Protein 8AEJ (pdb70)

Secondary structure (DSSP, 8-state):
--B-SS--GGGG-EE-EEEEEEESSGGGGSTT-TT--EEEEEEEEETTEEEEEEEEEETTEEEEEEEEEEE-SSTTEEEEESSSEEEEEEEEEETTTEEEEEEEEE-SS--EEEEEEEESSS---HHHHHHHHHHHHHTT--GGGEEEGGGS--SGGG--

Foldseek 3Di:
DKDQDPDDVQLLWDAKWWFKKFKLDLQQCPPPHQNVKIWGTWHDPDPFKIKTWIWDADPNDTDIDIWIWGDDPDPQWIWTDTPAIKIKGWRMDPSQFKTKMKMWHDDDPDIMIMITIITNDNDHDPVVVVVRVVVCVVVVTDPVRMDGPSVDDRCPVPSD

B-factor: mean 40.64, std 8.01, range [24.83, 76.35]

Solvent-accessible surface area: 8382 Å² total; per-residue (Å²): 160,79,40,123,32,154,40,60,46,68,120,0,39,22,55,0,42,6,0,8,2,0,0,56,32,72,122,57,0,62,127,144,16,40,10,37,10,8,1,32,24,1,71,67,94,50,157,53,10,4,45,12,25,12,6,30,84,70,127,60,137,30,51,96,45,70,29,86,2,66,74,24,149,123,121,25,24,13,30,10,110,44,72,38,92,1,38,11,86,15,37,1,0,9,37,164,52,8,0,0,5,22,16,54,1,60,45,175,168,111,108,6,40,5,0,14,0,4,0,54,144,53,66,18,44,93,147,14,44,89,56,0,47,127,50,0,88,66,46,152,2,52,150,104,16,27,36,61,0,34,148,58,66,14,0,68,132,19,19,196

Nearest PDB structures (foldseek):
  5x7y-assembly1_A  TM=9.964E-01  e=4.395E-28  Canis lupus familiaris
  5ngh-assembly1_A  TM=9.797E-01  e=1.154E-21  Ailuropoda melanoleuca
  3kfi-assembly1_A  TM=9.804E-01  e=1.551E-20  Mus musculus
  3zq3-assembly2_B  TM=9.694E-01  e=3.495E-20  Rattus norvegicus
  1ew3-assembly1_A-2  TM=9.445E-01  e=1.245E-18  Equus caballus

InterPro domains:
  IPR000566 Lipocalin/cytosolic fatty-acid binding domain [PF00061] (33-172)
  IPR002345 Lipocalin [PTHR11430] (4-175)
  IPR002971 Major urinary protein [PR01221] (16-30)
  IPR002971 Major urinary protein [PR01221] (33-51)
  IPR002971 Major urinary protein [PR01221] (63-84)
  IPR002971 Major urinary protein [PR01221] (96-108)
  IPR002971 Major urinary protein [PR01221] (110-125)
  IPR002971 Major urinary protein [PR01221] (131-152)
  IPR002971 Major urinary protein [PR01221] (159-176)
  IPR012674 Calycin [G3DSA:2.40.128.20] (14-190)
  IPR012674 Calycin [SSF50814] (27-176)
  IPR022272 Lipocalin family conserved site [PS00213] (26-39)

Sequence (160 aa):
DVVKGNFDISKISGDWYSILLASDIKEKIEENGSMRVFVKDIEVLSNSSLIFTMHTKVNGKCTKISLICNKTEKDGEYDVVHDGYNLFRIIETAYEDYIIFHLNNVNQEQEFQLMELYGRKPDVSPKVKEKFVRYCQGMEIPKENILDLTQVDRCLQARQ

GO terms:
  GO:0005576 extracellular region (C, IDA)

Organism: Canis lupus familiaris (NCBI:txid9615)

Radius of gyration: 14.54 Å; Cα contacts (8 Å, |Δi|>4): 335; chains: 1; bounding box: 37×38×36 Å

Structure (mmCIF, N/CA/C/O backbone):
data_8AEJ
#
_entry.id   8AEJ
#
_cell.length_a   67.075
_cell.length_b   67.075
_cell.length_c   71.985
_cell.angle_alpha   90.000
_cell.angle_beta   90.000
_cell.angle_gamma   120.000
#
_symmetry.space_group_name_H-M   'P 31 2 1'
#
loop_
_entity.id
_entity.type
_entity.pdbx_description
1 polymer 'Lipocalin Can f 6.0101'
2 non-polymer (+)-menthone
3 water water
#
loop_
_atom_site.group_PDB
_atom_site.id
_atom_site.type_symbol
_atom_site.label_atom_id
_atom_site.label_alt_id
_atom_site.label_comp_id
_atom_site.label_asym_id
_atom_site.label_entity_id
_atom_site.label_seq_id
_atom_site.pdbx_PDB_ins_code
_atom_site.Cartn_x
_atom_site.Cartn_y
_atom_site.Cartn_z
_atom_site.occupancy
_atom_site.B_iso_or_equiv
_atom_site.auth_seq_id
_atom_site.auth_comp_id
_atom_site.auth_asym_id
_atom_site.auth_atom_id
_atom_site.pdbx_PDB_model_num
ATOM 1 N N . ASP A 1 19 ? 21.24500 35.23300 -11.45800 1.000 61.45107 6 ASP A N 1
ATOM 2 C CA . ASP A 1 19 ? 22.70200 35.33400 -11.46500 1.000 59.12434 6 ASP A CA 1
ATOM 3 C C . ASP A 1 19 ? 23.34700 34.08900 -12.07500 1.000 54.87212 6 ASP A C 1
ATOM 4 O O . ASP A 1 19 ? 24.08900 33.36300 -11.39100 1.000 50.62006 6 ASP A O 1
ATOM 9 N N . VAL A 1 20 ? 23.08500 33.86000 -13.36000 1.000 53.15574 7 VAL A N 1
ATOM 10 C CA . VAL A 1 20 ? 23.55100 32.65200 -14.03900 1.000 49.44882 7 VAL A CA 1
ATOM 11 C C . VAL A 1 20 ? 25.03600 32.77600 -14.36600 1.000 48.71883 7 VAL A C 1
ATOM 12 O O . VAL A 1 20 ? 25.44600 33.66800 -15.11600 1.000 54.07083 7 VAL A O 1
ATOM 16 N N . VAL A 1 21 ? 25.83800 31.86800 -13.81500 1.000 47.34557 8 VAL A N 1
ATOM 17 C CA . VAL A 1 21 ? 27.24500 31.69000 -14.16900 1.000 44.28209 8 VAL A CA 1
ATOM 18 C C . VAL A 1 21 ? 27.32500 30.54500 -15.17700 1.000 50.52493 8 VAL A C 1
ATOM 19 O O . VAL A 1 21 ? 26.74100 29.47800 -14.95300 1.000 43.94395 8 VAL A O 1
ATOM 23 N N . LYS A 1 22 ? 28.05600 30.75300 -16.27700 1.000 47.28089 9 LYS A N 1
ATOM 24 C CA . LYS A 1 22 ? 28.15000 29.76300 -17.35300 1.000 48.26081 9 LYS A CA 1
ATOM 25 C C . LYS A 1 22 ? 29.54700 29.18800 -17.52700 1.000 46.28605 9 LYS A C 1
ATOM 26 O O . LYS A 1 22 ? 29.77700 28.41200 -18.46100 1.000 48.14917 9 LYS A O 1
ATOM 32 N N . GLY A 1 23 ? 30.47500 29.55700 -16.66500 1.000 48.71788 10 GLY A N 1
ATOM 33 C CA . GLY A 1 23 ? 31.83300 29.06100 -16.73100 1.000 48.05701 10 GLY A CA 1
ATOM 34 C C . GLY A 1 23 ? 32.59400 29.74200 -15.62300 1.000 47.57207 10 GLY A C 1
ATOM 35 O O . GLY A 1 23 ? 32.13000 30.73200 -15.04500 1.000 50.33256 10 GLY A O 1
ATOM 36 N N . ASN A 1 24 ? 33.77100 29.19400 -15.32800 1.000 49.00005 11 ASN A N 1
ATOM 37 C CA . ASN A 1 24 ? 34.61800 29.69700 -14.25400 1.000 48.10256 11 ASN A CA 1
ATOM 38 C C . ASN A 1 24 ? 33.84000 29.75000 -12.94400 1.000 56.47257 11 ASN A C 1
ATOM 39 O O . ASN A 1 24 ? 33.78800 30.77000 -12.24700 1.000 54.17874 11 ASN A O 1
ATOM 44 N N . PHE A 1 25 ? 33.22700 28.61500 -12.61900 1.000 52.62290 12 PHE A N 1
ATOM 45 C CA . PHE A 1 25 ? 32.38900 28.51800 -11.43700 1.000 52.65709 12 PHE A CA 1
ATOM 46 C C . PHE A 1 25 ? 33.23800 28.54400 -10.17200 1.000 52.44507 12 PHE A C 1
ATOM 47 O O . PHE A 1 25 ? 34.30100 27.92100 -10.10800 1.000 53.86796 12 PHE A O 1
ATOM 55 N N . ASP A 1 26 ? 32.76900 29.28900 -9.16500 1.000 53.36955 13 ASP A N 1
ATOM 56 C CA . ASP A 1 26 ? 33.36500 29.25000 -7.83100 1.000 53.66541 13 ASP A CA 1
ATOM 57 C C . ASP A 1 26 ? 32.82400 28.02700 -7.10400 1.000 50.96302 13 ASP A C 1
ATOM 58 O O . ASP A 1 26 ? 31.64500 27.98900 -6.73100 1.000 50.12418 13 ASP A O 1
ATOM 63 N N . ILE A 1 27 ? 33.69300 27.04000 -6.88400 1.000 49.40554 14 ILE A N 1
ATOM 64 C CA . ILE A 1 27 ? 33.24900 25.74700 -6.37700 1.000 49.92407 14 ILE A CA 1
ATOM 65 C C . ILE A 1 27 ? 32.69500 25.88600 -4.96000 1.000 48.92501 14 ILE A C 1
ATOM 66 O O . ILE A 1 27 ? 31.66000 25.29700 -4.61700 1.000 47.37148 14 ILE A O 1
ATOM 71 N N . SER A 1 28 ? 33.33600 26.69800 -4.12200 1.000 50.81201 15 SER A N 1
ATOM 72 C CA . SER A 1 28 ? 32.84600 26.81200 -2.75200 1.000 52.48317 15 SER A CA 1
ATOM 73 C C . SER A 1 28 ? 31.45000 27.40600 -2.68900 1.000 49.39969 15 SER A C 1
ATOM 74 O O . SER A 1 28 ? 30.76400 27.23600 -1.68100 1.000 47.08419 15 SER A O 1
ATOM 77 N N . LYS A 1 29 ? 30.98700 28.05100 -3.75800 1.000 48.09671 16 LYS A N 1
ATOM 78 C CA . LYS A 1 29 ? 29.64400 28.60400 -3.72600 1.000 43.98734 16 LYS A CA 1
ATOM 79 C C . LYS A 1 29 ? 28.57400 27.59700 -4.12400 1.000 43.48503 16 LYS A C 1
ATOM 80 O O . LYS A 1 29 ? 27.38100 27.91200 -4.00400 1.000 43.91806 16 LYS A O 1
ATOM 86 N N . ILE A 1 30 ? 28.95200 26.39100 -4.56900 1.000 40.68066 17 ILE A N 1
ATOM 87 C CA . ILE A 1 30 ? 27.95100 25.36300 -4.85200 1.000 39.35925 17 ILE A CA 1
ATOM 88 C C . ILE A 1 30 ? 27.86200 24.41500 -3.65500 1.000 38.57740 17 ILE A C 1
ATOM 89 O O . ILE A 1 30 ? 27.14300 23.41200 -3.70100 1.000 37.18705 17 ILE A O 1
ATOM 94 N N . SER A 1 31 ? 28.57100 24.75100 -2.57400 1.000 43.18393 18 SER A N 1
ATOM 95 C CA . SER A 1 31 ? 28.54500 24.00200 -1.32600 1.000 38.69649 18 SER A CA 1
ATOM 96 C C . SER A 1 31 ? 27.17200 24.07000 -0.66200 1.000 40.66293 18 SER A C 1
ATOM 97 O O . SER A 1 31 ? 26.40000 25.01600 -0.84900 1.000 39.69770 18 SER A O 1
ATOM 100 N N . GLY A 1 32 ? 26.88000 23.06600 0.15900 1.000 36.54383 19 GLY A N 1
ATOM 101 C CA . GLY A 1 32 ? 25.65000 23.07600 0.92900 1.000 39.12829 19 GLY A CA 1
ATOM 102 C C . GLY A 1 32 ? 24.60100 22.14800 0.36000 1.000 36.06451 19 GLY A C 1
ATOM 103 O O . GLY A 1 32 ? 24.88600 21.23900 -0.41900 1.000 37.08874 19 GLY A O 1
ATOM 104 N N . ASP A 1 33 ? 23.35700 22.40000 0.75500 1.000 32.70131 20 ASP A N 1
ATOM 105 C CA . ASP A 1 33 ? 22.25600 21.50700 0.43000 1.000 34.86750 20 ASP A CA 1
ATOM 106 C C . ASP A 1 33 ? 21.74500 21.77900 -0.97500 1.000 35.87746 20 ASP A C 1
ATOM 107 O O . ASP A 1 33 ? 21.69300 22.92700 -1.42700 1.000 35.88004 20 ASP A O 1
ATOM 112 N N . TRP A 1 34 ? 21.32900 20.70000 -1.63500 1.000 32.57844 21 TRP A N 1
ATOM 113 C CA . TRP A 1 34 ? 20.72200 20.71100 -2.95100 1.000 32.90728 21 TRP A CA 1
ATOM 114 C C . TRP A 1 34 ? 19.59400 19.70000 -2.96600 1.000 36.05778 21 TRP A C 1
ATOM 115 O O . TRP A 1 34 ? 19.58900 18.73800 -2.18900 1.000 32.84481 21 TRP A O 1
ATOM 126 N N . TYR A 1 35 ? 18.64900 19.91500 -3.88000 1.000 32.06451 22 TYR A N 1
ATOM 127 C CA . TYR A 1 35 ? 17.54200 19.00700 -4.11300 1.000 29.60425 22 TYR A CA 1
ATOM 128 C C . TYR A 1 35 ? 17.56300 18.59300 -5.57400 1.000 32.92578 22 TYR A C 1
ATOM 129 O O . TYR A 1 35 ? 17.75400 19.43800 -6.44400 1.000 31.39355 22 TYR A O 1
ATOM 138 N N . SER A 1 36 ? 17.33600 17.30800 -5.83100 1.000 34.76670 23 SER A N 1
ATOM 139 C CA . SER A 1 36 ? 17.25300 16.81300 -7.19700 1.000 34.70269 23 SER A CA 1
ATOM 140 C C . SER A 1 36 ? 15.86000 17.12400 -7.75000 1.000 35.26941 23 SER A C 1
ATOM 141 O O . SER A 1 36 ? 14.84400 16.81100 -7.11800 1.000 35.45795 23 SER A O 1
ATOM 144 N N . ILE A 1 37 ? 15.81100 17.74100 -8.93500 1.000 35.26606 24 ILE A N 1
ATOM 145 C CA . ILE A 1 37 ? 14.54600 18.24600 -9.45800 1.000 33.96344 24 ILE A CA 1
ATOM 146 C C . ILE A 1 37 ? 14.19200 17.54700 -10.75900 1.000 34.66853 24 ILE A C 1
ATOM 147 O O . ILE A 1 37 ? 13.13700 16.90500 -10.86000 1.000 37.61896 24 ILE A O 1
ATOM 152 N N . LEU A 1 38 ? 15.08200 17.64300 -11.75500 1.000 34.11546 25 LEU A N 1
ATOM 153 C CA . LEU A 1 38 ? 14.92600 16.98000 -13.03300 1.000 35.47787 25 LEU A CA 1
ATOM 154 C C . LEU A 1 38 ? 16.11400 16.06500 -13.30300 1.000 34.23607 25 LEU A C 1
ATOM 155 O O . LEU A 1 38 ? 17.24900 16.37800 -12.93900 1.000 30.44913 25 LEU A O 1
ATOM 160 N N . LEU A 1 39 ? 15.83600 14.97700 -14.02300 1.000 34.62286 26 LEU A N 1
ATOM 161 C CA . LEU A 1 39 ? 16.81500 13.93700 -14.32300 1.000 35.81493 26 LEU A CA 1
ATOM 162 C C . LEU A 1 39 ? 16.62200 13.49100 -15.76700 1.000 34.15112 26 LEU A C 1
ATOM 163 O O . LEU A 1 39 ? 15.48900 13.21900 -16.17500 1.000 38.68998 26 LEU A O 1
ATOM 168 N N . ALA A 1 40 ? 17.71300 13.41700 -16.54900 1.000 31.60745 27 ALA A N 1
ATOM 169 C CA . ALA A 1 40 ? 17.60900 13.05700 -17.96300 1.000 32.84931 27 ALA A CA 1
ATOM 170 C C . ALA A 1 40 ? 18.78700 12.18300 -18.39200 1.000 30.98223 27 ALA A C 1
ATOM 171 O O . ALA A 1 40 ? 19.90200 12.34800 -17.89700 1.000 29.49562 27 ALA A O 1
ATOM 173 N N . SER A 1 41 ? 18.53700 11.26500 -19.33400 1.000 31.22977 28 SER A N 1
ATOM 174 C CA . SER A 1 41 ? 19.61800 10.39500 -19.82000 1.000 30.66496 28 SER A CA 1
ATOM 175 C C . SER A 1 41 ? 19.26400 9.80500 -21.18000 1.000 32.30489 28 SER A C 1
ATOM 176 O O . SER A 1 41 ? 18.10600 9.47500 -21.44600 1.000 33.92561 28 SER A O 1
ATOM 179 N N . ASP A 1 42 ? 20.27700 9.59700 -22.01400 1.000 29.36775 29 ASP A N 1
ATOM 180 C CA . ASP A 1 42 ? 19.93600 8.96000 -23.28600 1.000 30.71660 29 ASP A CA 1
ATOM 181 C C . ASP A 1 42 ? 19.66900 7.45700 -23.13100 1.000 33.10471 29 ASP A C 1
ATOM 182 O O . ASP A 1 42 ? 19.30800 6.81700 -24.11200 1.000 34.49799 29 ASP A O 1
ATOM 187 N N . ILE A 1 43 ? 19.78700 6.89100 -21.91700 1.000 32.95148 30 ILE A N 1
ATOM 188 C 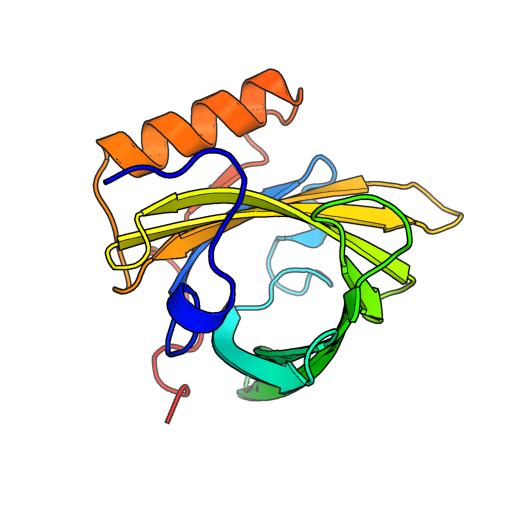CA . ILE A 1 43 ? 19.26500 5.55100 -21.62200 1.000 32.29057 30 ILE A CA 1
ATOM 189 C C . ILE A 1 43 ? 18.25500 5.71600 -20.49100 1.000 34.69801 30 ILE A C 1
ATOM 190 O O . ILE A 1 43 ? 18.63700 5.84800 -19.32000 1.000 29.74428 30 ILE A O 1
ATOM 195 N N . LYS A 1 44 ? 16.95900 5.67700 -20.82800 1.000 33.32768 31 LYS A N 1
ATOM 196 C CA . LYS A 1 44 ? 15.93100 5.96100 -19.82000 1.000 35.41177 31 LYS A CA 1
ATOM 197 C C . LYS A 1 44 ? 16.00700 5.02400 -18.61200 1.000 34.64485 31 LYS A C 1
ATOM 198 O O . LYS A 1 44 ? 15.71500 5.44800 -17.49300 1.000 36.22554 31 LYS A O 1
ATOM 204 N N . GLU A 1 45 ? 16.37600 3.75400 -18.80700 1.000 34.18584 32 GLU A N 1
ATOM 205 C CA . GLU A 1 45 ? 16.35600 2.80400 -17.69900 1.000 33.44070 32 GLU A CA 1
ATOM 206 C C . GLU A 1 45 ? 17.26600 3.25200 -16.56900 1.000 35.47564 32 GLU A C 1
ATOM 207 O O . GLU A 1 45 ? 16.98400 2.97200 -15.39200 1.000 32.63900 32 GLU A O 1
ATOM 213 N N . LYS A 1 46 ? 18.33500 3.98300 -16.90200 1.000 31.08380 33 LYS A N 1
ATOM 214 C CA . LYS A 1 46 ? 19.31200 4.38000 -15.88500 1.000 33.98555 33 LYS A CA 1
ATOM 215 C C . LYS A 1 46 ? 18.71800 5.31100 -14.83800 1.000 33.94084 33 LYS A C 1
ATOM 216 O O . LYS A 1 46 ? 19.20800 5.33700 -13.69800 1.000 33.06104 33 LYS A O 1
ATOM 222 N N . ILE A 1 47 ? 17.68900 6.09100 -15.19700 1.000 31.59266 34 ILE A N 1
ATOM 223 C CA . ILE A 1 47 ? 17.12600 7.10200 -14.29600 1.000 35.23698 34 ILE A CA 1
ATOM 224 C C . ILE A 1 47 ? 15.70200 6.78700 -13.85400 1.000 35.11248 34 ILE A C 1
ATOM 225 O O . ILE A 1 47 ? 15.12100 7.57000 -13.09100 1.000 36.39222 34 ILE A O 1
ATOM 230 N N . GLU A 1 48 ? 15.12200 5.67700 -14.30100 1.000 33.40330 35 GLU A N 1
ATOM 231 C CA . GLU A 1 48 ? 13.80600 5.26700 -13.84600 1.000 33.87723 35 GLU A CA 1
ATOM 232 C C . GLU A 1 48 ? 13.92500 4.58600 -12.48600 1.000 35.75569 35 GLU A C 1
ATOM 233 O O . GLU A 1 48 ? 15.02400 4.35200 -11.97700 1.000 32.82090 35 GLU A O 1
ATOM 239 N N . GLU A 1 49 ? 12.78200 4.23800 -11.89500 1.000 32.91327 36 GLU A N 1
ATOM 240 C CA . GLU A 1 49 ? 12.81200 3.56800 -10.59800 1.000 39.28625 36 GLU A CA 1
ATOM 241 C C . GLU A 1 49 ? 13.74100 2.36100 -10.64700 1.000 34.11537 36 GLU A C 1
ATOM 242 O O . GLU A 1 49 ? 13.69700 1.58300 -11.59800 1.000 34.75819 36 GLU A O 1
ATOM 248 N N . ASN A 1 50 ? 14.60400 2.23700 -9.62900 1.000 34.85811 37 ASN A N 1
ATOM 249 C CA . ASN A 1 50 ? 15.61700 1.20600 -9.42300 1.000 34.28058 37 ASN A CA 1
ATOM 250 C C . ASN A 1 50 ? 16.86700 1.41900 -10.25200 1.000 34.42748 37 ASN A C 1
ATOM 251 O O . ASN A 1 50 ? 17.81700 0.64000 -10.10800 1.000 34.59453 37 ASN A O 1
ATOM 256 N N . GLY A 1 51 ? 16.91100 2.42400 -11.12300 1.000 33.76942 38 GLY A N 1
ATOM 257 C CA . GLY A 1 51 ? 18.03100 2.55500 -12.03200 1.000 34.77489 38 GLY A CA 1
ATOM 258 C C . GLY A 1 51 ? 19.27700 3.02500 -11.30900 1.000 36.19053 38 GLY A C 1
ATOM 259 O O . GLY A 1 51 ? 19.21100 3.71800 -10.28500 1.000 32.23890 38 GLY A O 1
ATOM 260 N N . SER A 1 52 ? 20.44000 2.65900 -11.87500 1.000 32.90808 39 SER A N 1
ATOM 261 C CA . SER A 1 52 ? 21.70100 2.93800 -11.18900 1.000 38.18301 39 SER A CA 1
ATOM 262 C C . SER A 1 52 ? 21.88400 4.42800 -10.90300 1.000 36.15925 39 SER A C 1
ATOM 263 O O . SER A 1 52 ? 22.49000 4.79100 -9.87800 1.000 35.05825 39 SER A O 1
ATOM 266 N N . MET A 1 53 ? 21.34100 5.30300 -11.76100 1.000 30.30019 40 MET A N 1
ATOM 267 C CA . MET A 1 53 ? 21.52100 6.75300 -11.67200 1.000 28.21619 40 MET A CA 1
ATOM 268 C C . MET A 1 53 ? 20.34200 7.48200 -11.02800 1.000 30.77643 40 MET A C 1
ATOM 269 O O . MET A 1 53 ? 20.31900 8.72500 -11.03900 1.000 31.85987 40 MET A O 1
ATOM 274 N N . ARG A 1 54 ? 19.35600 6.75800 -10.50000 1.000 32.67052 41 ARG A N 1
ATOM 275 C CA . ARG A 1 54 ? 18.21900 7.39000 -9.82500 1.000 32.85177 41 ARG A CA 1
ATOM 276 C C . ARG A 1 54 ? 18.62100 7.59000 -8.37100 1.000 29.47640 41 ARG A C 1
ATOM 277 O O . ARG A 1 54 ? 18.32100 6.78900 -7.48500 1.000 35.29076 41 ARG A O 1
ATOM 285 N N . VAL A 1 55 ? 19.37100 8.65200 -8.15700 1.000 31.04377 42 VAL A N 1
ATOM 286 C CA . VAL A 1 55 ? 20.00100 8.94100 -6.87500 1.000 32.17372 42 VAL A CA 1
ATOM 287 C C . VAL A 1 55 ? 19.75400 10.41700 -6.62200 1.000 34.19827 42 VAL A C 1
ATOM 288 O O . VAL A 1 55 ? 19.90600 11.24000 -7.53100 1.000 32.96457 42 VAL A O 1
ATOM 292 N N . PHE A 1 56 ? 19.36300 10.75200 -5.39700 1.000 33.40669 43 PHE A N 1
ATOM 293 C CA . PHE A 1 56 ? 18.85800 12.08100 -5.06200 1.000 32.98269 43 PHE A CA 1
ATOM 294 C C . PHE A 1 56 ? 19.90900 12.79700 -4.23000 1.000 33.36245 43 PHE A C 1
ATOM 295 O O . PHE A 1 56 ? 20.29500 12.29300 -3.17200 1.000 32.35203 43 PHE A O 1
ATOM 303 N N . VAL A 1 57 ? 20.36700 13.96700 -4.70300 1.000 27.04266 44 VAL A N 1
ATOM 304 C CA . VAL A 1 57 ? 21.43900 14.69400 -4.03900 1.000 28.43001 44 VAL A CA 1
ATOM 305 C C . VAL A 1 57 ? 20.95600 15.16500 -2.67100 1.000 29.20277 44 VAL A C 1
ATOM 306 O O . VAL A 1 57 ? 19.78100 15.52700 -2.49500 1.000 30.85052 44 VAL A O 1
ATOM 310 N N . LYS A 1 58 ? 21.84700 15.12600 -1.70300 1.000 30.72866 45 LYS A N 1
ATOM 311 C CA . LYS A 1 58 ? 21.61100 15.80400 -0.43200 1.000 30.64101 45 LYS A CA 1
ATOM 312 C C . LYS A 1 58 ? 22.48500 17.04400 -0.31900 1.000 27.83915 45 LYS A C 1
ATOM 313 O O . LYS A 1 58 ? 21.96300 18.14900 -0.24700 1.000 33.60336 45 LYS A O 1
ATOM 319 N N . ASP A 1 59 ? 23.80900 16.90200 -0.30900 1.000 28.40651 46 ASP A N 1
AT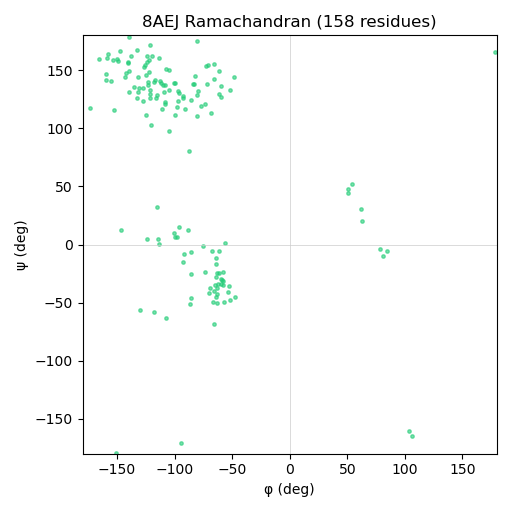OM 320 C CA . ASP A 1 59 ? 24.65400 18.07900 -0.21700 1.000 30.36889 46 ASP A CA 1
ATOM 321 C C . ASP A 1 59 ? 25.94900 17.86700 -0.98500 1.000 33.15596 46 ASP A C 1
ATOM 322 O O . ASP A 1 59 ? 26.30000 16.75000 -1.38200 1.000 33.98414 46 ASP A O 1
ATOM 327 N N . ILE A 1 60 ? 26.65400 18.97600 -1.18900 1.000 32.47877 47 ILE A N 1
ATOM 328 C CA . ILE A 1 60 ? 27.95800 19.01600 -1.82800 1.000 33.38738 47 ILE A CA 1
ATOM 329 C C . ILE A 1 60 ? 28.87200 19.77700 -0.89800 1.000 36.61860 47 ILE A C 1
ATOM 330 O O . ILE A 1 60 ? 28.48800 20.83700 -0.39300 1.000 36.52852 47 ILE A O 1
ATOM 335 N N . GLU A 1 61 ? 30.07500 19.25700 -0.67100 1.000 32.29578 48 GLU A N 1
ATOM 336 C CA . GLU A 1 61 ? 31.01500 19.98300 0.15500 1.000 37.56519 48 GLU A CA 1
ATOM 337 C C . GLU A 1 61 ? 32.40400 19.87300 -0.43900 1.000 37.93573 48 GLU A C 1
ATOM 338 O O . GLU A 1 61 ? 32.75000 18.87800 -1.07600 1.000 37.65574 48 GLU A O 1
ATOM 344 N N . VAL A 1 62 ? 33.19700 20.91700 -0.21900 1.000 40.27535 49 VAL A N 1
ATOM 345 C CA . VAL A 1 62 ? 34.59500 20.92300 -0.63000 1.000 40.60973 49 VAL A CA 1
ATOM 346 C C . VAL A 1 62 ? 35.39500 20.02300 0.29500 1.000 43.95541 49 VAL A C 1
ATOM 347 O O . VAL A 1 62 ? 35.44800 20.24700 1.51300 1.000 42.45081 49 VAL A O 1
ATOM 351 N N . LEU A 1 63 ? 36.03100 19.00600 -0.27800 1.000 38.49360 50 LEU A N 1
ATOM 352 C CA . LEU A 1 63 ? 36.92800 18.16600 0.50700 1.000 37.55872 50 LEU A CA 1
ATOM 353 C C . LEU A 1 63 ? 38.32500 18.75700 0.56900 1.000 41.05059 50 LEU A C 1
ATOM 354 O O . LEU A 1 63 ? 38.93300 18.81900 1.63900 1.000 41.51410 50 LEU A O 1
ATOM 359 N N . SER A 1 64 ? 38.84200 19.19100 -0.57300 1.000 41.56054 51 SER A N 1
ATOM 360 C CA . SER A 1 64 ? 40.18400 19.73800 -0.70900 1.000 42.19957 51 SER A CA 1
ATOM 361 C C . SER A 1 64 ? 40.16400 20.73200 -1.85800 1.000 45.42896 51 SER A C 1
ATOM 362 O O . SER A 1 64 ? 39.13100 20.94400 -2.50100 1.000 42.02204 51 SER A O 1
ATOM 365 N N . ASN A 1 65 ? 41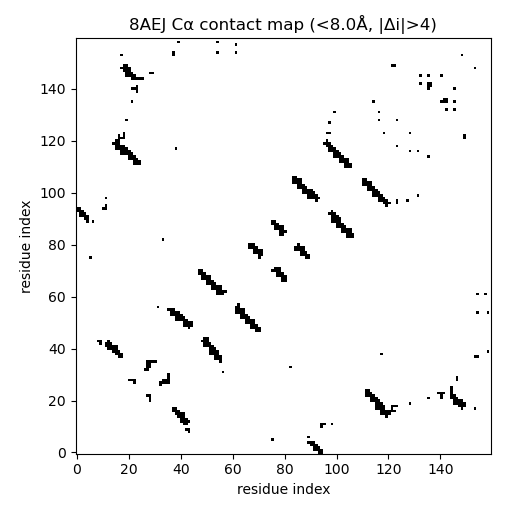.32800 21.32800 -2.12900 1.000 47.63627 52 ASN A N 1
ATOM 366 C CA . ASN A 1 65 ? 41.47400 22.24700 -3.25300 1.000 48.73937 52 ASN A CA 1
ATOM 367 C C . ASN A 1 65 ? 41.20400 21.57200 -4.59300 1.000 50.30058 52 ASN A C 1
ATOM 368 O O . ASN A 1 65 ? 41.18100 22.26000 -5.61600 1.000 54.63689 52 ASN A O 1
ATOM 373 N N . SER A 1 66 ? 40.99000 20.24700 -4.60600 1.000 48.05579 53 SER A N 1
ATOM 374 C CA . SER A 1 66 ? 40.81900 19.52100 -5.85900 1.000 44.34657 53 SER A CA 1
ATOM 375 C C . SER A 1 66 ? 39.85300 18.34000 -5.74700 1.000 43.95107 53 SER A C 1
ATOM 376 O O . SER A 1 66 ? 39.80900 17.51100 -6.67300 1.000 38.95983 53 SER A O 1
ATOM 379 N N . SER A 1 67 ? 39.08700 18.21400 -4.66200 1.000 38.78890 54 SER A N 1
ATOM 380 C CA . SER A 1 67 ? 38.07500 17.16900 -4.58300 1.000 35.92628 54 SER A CA 1
ATOM 381 C C . SER A 1 67 ? 36.81500 17.70400 -3.90800 1.000 37.47722 54 SER A C 1
ATOM 382 O O . SER A 1 67 ? 36.84500 18.67300 -3.14600 1.000 40.17182 54 SER A O 1
ATOM 385 N N . LEU A 1 68 ? 35.70200 17.03900 -4.19800 1.000 32.08238 55 LEU A N 1
ATOM 386 C CA . LEU A 1 68 ? 34.40000 17.28900 -3.61000 1.000 37.10270 55 LEU A CA 1
ATOM 387 C C . LEU A 1 68 ? 33.91300 16.00300 -2.95200 1.000 34.97935 55 LEU A C 1
ATOM 388 O O . LEU A 1 68 ? 34.33200 14.89700 -3.32000 1.000 33.69762 55 LEU A O 1
ATOM 393 N N . ILE A 1 69 ? 32.98200 16.14800 -2.01300 1.000 34.49768 56 ILE A N 1
ATOM 394 C CA . ILE A 1 69 ? 32.24500 15.00900 -1.48600 1.000 34.63027 56 ILE A CA 1
ATOM 395 C C . ILE A 1 69 ? 30.74900 15.30200 -1.58600 1.000 35.59978 56 ILE A C 1
ATOM 396 O O . ILE A 1 69 ? 30.27000 16.34000 -1.10500 1.000 32.92547 56 ILE A O 1
ATOM 401 N N . PHE A 1 70 ? 30.03000 14.40900 -2.26300 1.000 32.34151 57 PHE A N 1
ATOM 402 C CA . PHE A 1 70 ? 28.57700 14.45100 -2.38300 1.000 32.91297 57 PHE A CA 1
ATOM 403 C C . PHE A 1 70 ? 28.01500 13.45400 -1.38300 1.000 32.76876 57 PHE A C 1
ATOM 404 O O . PHE A 1 70 ? 28.56500 12.36000 -1.21900 1.000 36.53214 57 PHE A O 1
ATOM 412 N N . THR A 1 71 ? 26.93600 13.82100 -0.70300 1.000 31.15082 58 THR A N 1
ATOM 413 C CA . THR A 1 71 ? 26.09800 12.82000 -0.05600 1.000 30.66821 58 THR A CA 1
ATOM 414 C C . THR A 1 71 ? 24.74800 12.79900 -0.76100 1.000 30.94795 58 THR A C 1
ATOM 415 O O . THR A 1 71 ? 24.23300 13.83900 -1.16900 1.000 29.73669 58 THR A O 1
ATOM 419 N N . MET A 1 72 ? 24.20000 11.59900 -0.93500 1.000 32.91337 59 MET A N 1
ATOM 420 C CA . MET A 1 72 ? 23.05200 11.37300 -1.79800 1.000 31.49128 59 MET A CA 1
ATOM 421 C C . MET A 1 72 ? 22.26200 10.20900 -1.23000 1.000 33.51610 59 MET A C 1
ATOM 422 O O . MET A 1 72 ? 22.78900 9.40500 -0.45600 1.000 36.12070 59 MET A O 1
ATOM 427 N N . HIS A 1 73 ? 20.99000 10.12500 -1.61200 1.000 30.05087 60 HIS A N 1
ATOM 428 C CA . HIS A 1 73 ? 20.13300 9.03700 -1.17100 1.000 34.45904 60 HIS A CA 1
ATOM 429 C C . HIS A 1 73 ? 19.83000 8.11000 -2.33100 1.000 33.05791 60 HIS A C 1
ATOM 430 O O . HIS A 1 73 ? 19.58200 8.55900 -3.46400 1.000 32.41848 60 HIS A O 1
ATOM 437 N N . THR A 1 74 ? 19.89100 6.81500 -2.03500 1.000 32.15658 61 THR A N 1
ATOM 438 C CA . THR A 1 74 ? 19.42000 5.76600 -2.91100 1.000 38.28205 61 THR A CA 1
ATOM 439 C C . THR A 1 74 ? 18.40100 4.92500 -2.15400 1.000 36.49359 61 THR A C 1
ATOM 440 O O . THR A 1 74 ? 18.33600 4.94900 -0.92300 1.000 36.58031 61 THR A O 1
ATOM 444 N N . LYS A 1 75 ? 17.60200 4.15400 -2.87600 1.000 36.10568 62 LYS A N 1
ATOM 445 C CA . LYS A 1 75 ? 16.71100 3.23200 -2.18800 1.000 36.29349 62 LYS A CA 1
ATOM 446 C C . LYS A 1 75 ? 17.38900 1.87300 -2.05200 1.000 35.54003 62 LYS A C 1
ATOM 447 O O . LYS A 1 75 ? 17.86200 1.30600 -3.03700 1.000 32.53469 62 LYS A O 1
ATOM 453 N N . VAL A 1 76 ? 17.42300 1.34400 -0.83200 1.000 31.96286 63 VAL A N 1
ATOM 454 C CA . VAL A 1 76 ? 17.94500 0.01100 -0.56600 1.000 33.54200 63 VAL A CA 1
ATOM 455 C C . VAL A 1 76 ? 16.84800 -0.75600 0.15200 1.000 38.99312 63 VAL A C 1
ATOM 456 O O . VAL A 1 76 ? 16.51200 -0.42900 1.30000 1.000 34.64116 63 VAL A O 1
ATOM 460 N N . ASN A 1 77 ? 16.28400 -1.75800 -0.52200 1.000 34.91923 64 ASN A N 1
ATOM 461 C CA . ASN A 1 77 ? 15.16500 -2.54500 -0.00100 1.000 38.54971 64 ASN A CA 1
ATOM 462 C C . ASN A 1 77 ? 14.03900 -1.64700 0.49500 1.000 40.07550 64 ASN A C 1
ATOM 463 O O . ASN A 1 77 ? 13.51500 -1.82000 1.60000 1.000 40.20173 64 ASN A O 1
ATOM 468 N N . GLY A 1 78 ? 13.67200 -0.67100 -0.33600 1.000 37.51437 65 GLY A N 1
ATOM 469 C CA . GLY A 1 78 ? 12.59000 0.23900 -0.03300 1.000 37.83177 65 GLY A CA 1
ATOM 470 C C . GLY A 1 78 ? 12.92700 1.39800 0.88300 1.000 38.47073 65 GLY A C 1
ATOM 471 O O . GLY A 1 78 ? 12.10100 2.30800 1.02600 1.000 42.00589 65 GLY A O 1
ATOM 472 N N . LYS A 1 79 ? 14.09800 1.41500 1.51300 1.000 37.82197 66 LYS A N 1
ATOM 473 C CA . LYS A 1 79 ? 14.44700 2.45700 2.46900 1.000 40.55993 66 LYS A CA 1
ATOM 474 C C . LYS A 1 79 ? 15.44400 3.43500 1.86600 1.000 37.89299 66 LYS A C 1
ATOM 475 O O . LYS A 1 79 ? 16.44400 3.02500 1.26000 1.000 37.72432 66 LYS A O 1
ATOM 481 N N . CYS A 1 80 ? 15.16700 4.72600 2.02900 1.000 36.37600 67 CYS A N 1
ATOM 482 C CA . CYS A 1 80 ? 16.12100 5.74100 1.63400 1.000 32.56599 67 CYS A CA 1
ATOM 483 C C . CYS A 1 80 ? 17.41800 5.55300 2.40100 1.000 37.50450 67 CYS A C 1
ATOM 484 O O . CYS A 1 80 ? 17.42300 5.46400 3.63100 1.000 35.61084 67 CYS A O 1
ATOM 487 N N . THR A 1 81 ? 18.53000 5.47900 1.67600 1.000 30.21869 68 THR A N 1
ATOM 488 C CA . THR A 1 81 ? 19.82300 5.14200 2.26400 1.000 33.79413 68 THR A CA 1
ATOM 489 C C . THR A 1 81 ? 20.85700 6.14500 1.77400 1.000 35.65291 68 THR A C 1
ATOM 490 O O . THR A 1 81 ? 20.94500 6.41200 0.57200 1.000 34.30691 68 THR A O 1
ATOM 494 N N . LYS A 1 82 ? 21.63600 6.70300 2.68900 1.000 34.73520 69 LYS A N 1
ATOM 495 C CA . LYS A 1 82 ? 22.61400 7.71000 2.30400 1.000 36.20915 69 LYS A CA 1
ATOM 496 C C . LYS A 1 82 ? 23.90800 7.05900 1.81300 1.000 33.70574 69 LYS A C 1
ATOM 497 O O . LYS A 1 82 ? 24.37000 6.06400 2.37900 1.000 32.81168 69 LYS A O 1
ATOM 503 N N . ILE A 1 83 ? 24.46800 7.61400 0.73200 1.000 32.06317 70 ILE A N 1
ATOM 504 C CA . ILE A 1 83 ? 25.78700 7.24400 0.23600 1.000 28.74425 70 ILE A CA 1
ATOM 505 C C . ILE A 1 83 ? 26.64500 8.50000 0.16500 1.000 32.50940 70 ILE A C 1
ATOM 506 O O . ILE A 1 83 ? 26.14700 9.62400 0.09000 1.000 35.05742 70 ILE A O 1
ATOM 511 N N . SER A 1 84 ? 27.95400 8.29400 0.19500 1.000 31.52717 71 SER A N 1
ATOM 512 C CA . SER A 1 84 ? 28.93700 9.35900 0.05200 1.000 31.40927 71 SER A CA 1
ATOM 513 C C . SER A 1 84 ? 29.75600 9.06700 -1.19300 1.000 35.26415 71 SER A C 1
ATOM 514 O O . SER A 1 84 ? 30.09900 7.91200 -1.44900 1.000 40.49843 71 SER A O 1
ATOM 517 N N . LEU A 1 85 ? 30.07900 10.10300 -1.96400 1.000 32.68412 72 LEU A N 1
ATOM 518 C CA . LEU A 1 85 ? 30.82100 9.92700 -3.21400 1.000 32.00225 72 LEU A CA 1
ATOM 519 C C . LEU A 1 85 ? 31.95000 10.93500 -3.26700 1.000 32.37061 72 LEU A C 1
ATOM 520 O O . LEU A 1 85 ? 31.71300 12.13700 -3.11500 1.000 33.11606 72 LEU A O 1
ATOM 525 N N . ILE A 1 86 ? 33.16400 10.44500 -3.48500 1.000 31.24497 73 ILE A N 1
ATOM 526 C CA . ILE A 1 86 ? 34.35700 11.28700 -3.57000 1.000 31.16541 73 ILE A CA 1
ATOM 527 C C . ILE A 1 86 ? 34.58300 11.63200 -5.03100 1.000 33.78828 73 ILE A C 1
ATOM 528 O O . ILE A 1 86 ? 34.69100 10.73500 -5.85700 1.000 34.98921 73 ILE A O 1
ATOM 533 N N . CYS A 1 87 ? 34.69000 12.92400 -5.34100 1.000 32.99940 74 CYS A N 1
ATOM 534 C CA . CYS A 1 87 ? 34.84000 13.40300 -6.70800 1.000 34.30382 74 CYS A CA 1
ATOM 535 C C . CYS A 1 87 ? 36.12800 14.20000 -6.82300 1.000 34.36716 74 CYS A C 1
ATOM 536 O O . CYS A 1 87 ? 36.37400 15.09900 -6.01600 1.000 36.65410 74 CYS A O 1
ATOM 539 N N . ASN A 1 88 ? 36.94200 13.87400 -7.82500 1.000 35.08190 75 ASN A N 1
ATOM 540 C CA . ASN A 1 88 ? 38.25500 14.48200 -8.00700 1.000 36.40297 75 ASN A CA 1
ATOM 541 C C . ASN A 1 88 ? 38.30800 15.24400 -9.31900 1.000 37.49105 75 ASN A C 1
ATOM 542 O O . ASN A 1 88 ? 37.78800 14.77500 -10.32800 1.000 33.70306 75 ASN A O 1
ATOM 547 N N . LYS A 1 89 ? 38.98100 16.39300 -9.30300 1.000 37.39424 76 LYS A N 1
ATOM 548 C CA . LYS A 1 89 ? 39.26700 17.10300 -10.54400 1.000 36.86406 76 LYS A CA 1
ATOM 549 C C . LYS A 1 89 ? 40.09500 16.22400 -11.48000 1.000 40.52030 76 LYS A C 1
ATOM 550 O O . LYS A 1 89 ? 41.03000 15.54400 -11.05000 1.000 42.93487 76 LYS A O 1
ATOM 556 N N . THR A 1 90 ? 39.73700 16.21700 -12.76700 1.000 37.03883 77 THR A N 1
ATOM 557 C CA . THR A 1 90 ? 40.55500 15.56800 -13.78100 1.000 42.67041 77 THR A CA 1
ATOM 558 C C . THR A 1 90 ? 41.48100 16.60100 -14.42600 1.000 43.74088 77 THR A C 1
ATOM 559 O O . THR A 1 90 ? 41.55400 17.76000 -14.01400 1.000 41.22425 77 THR A O 1
ATOM 563 N N . GLU A 1 91 ? 42.15500 16.18900 -15.50100 1.000 47.77114 78 GLU A N 1
ATOM 564 C CA . GLU A 1 91 ? 43.06700 17.08800 -16.20500 1.000 50.04394 78 GLU A CA 1
ATOM 565 C C . GLU A 1 91 ? 42.32200 18.14300 -17.02100 1.000 49.35440 78 GLU A C 1
ATOM 566 O O . GLU A 1 91 ? 42.87200 19.21800 -17.29500 1.000 54.08232 78 GLU A O 1
ATOM 572 N N . LYS A 1 92 ? 41.07900 17.86900 -17.40700 1.000 44.06292 79 LYS A N 1
ATOM 573 C CA . LYS A 1 92 ? 40.28600 18.81100 -18.18300 1.000 44.32992 79 LYS A CA 1
ATOM 574 C C . LYS A 1 92 ? 39.63200 19.83100 -17.26300 1.000 42.47660 79 LYS A C 1
ATOM 575 O O . LYS A 1 92 ? 39.13100 19.48900 -16.18700 1.000 39.00631 79 LYS A O 1
ATOM 581 N N . ASP A 1 93 ? 39.64600 21.08400 -17.69700 1.000 39.52377 80 ASP A N 1
ATOM 582 C CA . ASP A 1 93 ? 39.11400 22.17700 -16.89700 1.000 44.08163 80 ASP A CA 1
ATOM 583 C C . ASP A 1 93 ? 37.63200 21.96300 -16.63300 1.000 44.40518 80 ASP A C 1
ATOM 584 O O . ASP A 1 93 ? 36.86000 21.67500 -17.55700 1.000 40.14672 80 ASP A O 1
ATOM 589 N N . GLY A 1 94 ? 37.24000 22.06100 -15.35600 1.000 37.05802 81 GLY A N 1
ATOM 590 C CA . GLY A 1 94 ? 35.84800 21.97800 -15.00200 1.000 39.96581 81 GLY A CA 1
ATOM 591 C C . GLY A 1 94 ? 35.31800 20.57100 -14.83700 1.000 41.42517 81 GLY A C 1
ATOM 592 O O . GLY A 1 94 ? 34.17000 20.40400 -14.39800 1.000 41.61767 81 GLY A O 1
ATOM 593 N N . GLU A 1 95 ? 36.12600 19.56500 -15.12800 1.000 37.87715 82 GLU A N 1
ATOM 594 C CA . GLU A 1 95 ? 35.69800 18.17500 -15.13300 1.000 36.80686 82 GLU A CA 1
ATOM 595 C C . GLU A 1 95 ? 36.11500 17.46400 -13.84400 1.000 36.48710 82 GLU A C 1
ATOM 596 O O . GLU A 1 95 ? 37.23300 17.63200 -13.34800 1.000 36.64469 82 GLU A O 1
ATOM 602 N N . TYR A 1 96 ? 35.21400 16.64300 -13.32900 1.000 36.12820 83 TYR A N 1
ATOM 603 C CA . TYR A 1 96 ? 35.45500 15.82200 -12.15800 1.000 33.64607 83 TYR A CA 1
ATOM 604 C C . TYR A 1 96 ? 35.14800 14.38200 -12.52600 1.000 36.48520 83 TYR A C 1
ATOM 605 O O . TYR A 1 96 ? 34.34300 14.13400 -13.42100 1.000 33.63687 83 TYR A O 1
ATOM 614 N N . ASP A 1 97 ? 35.77700 13.43400 -11.82700 1.000 33.57281 84 ASP A N 1
ATOM 615 C CA . ASP A 1 97 ? 35.38000 12.04200 -11.95700 1.000 32.29247 84 ASP A CA 1
ATOM 616 C C . ASP A 1 97 ? 34.77400 11.55200 -10.64800 1.000 33.50000 84 ASP A C 1
ATOM 617 O O . ASP A 1 97 ? 34.94100 12.16700 -9.60400 1.000 33.82762 84 ASP A O 1
ATOM 622 N N . VAL A 1 98 ? 34.02200 10.45900 -10.73300 1.000 33.10499 85 VAL A N 1
ATOM 623 C CA . VAL A 1 98 ? 33.36200 9.86500 -9.57200 1.000 34.10630 85 VAL A CA 1
ATOM 624 C C . VAL A 1 98 ? 33.04700 8.42000 -9.92800 1.000 36.84601 85 VAL A C 1
ATOM 625 O O . VAL A 1 98 ? 32.72600 8.10300 -11.07800 1.000 31.03963 85 VAL A O 1
ATOM 629 N N . VAL A 1 99 ? 33.20200 7.53700 -8.94700 1.000 37.05152 86 VAL A N 1
ATOM 630 C CA . VAL A 1 99 ? 32.95000 6.11900 -9.13700 1.000 36.71903 86 VAL A CA 1
ATOM 631 C C . VAL A 1 99 ? 31.55400 5.82000 -8.63400 1.000 35.13826 86 VAL A C 1
ATOM 632 O O . VAL A 1 99 ? 31.22700 6.10900 -7.47300 1.000 36.17587 86 VAL A O 1
ATOM 636 N N . HIS A 1 100 ? 30.73500 5.26400 -9.52300 1.000 35.05337 87 HIS A N 1
ATOM 637 C CA . HIS A 1 100 ? 29.38400 4.82000 -9.20900 1.000 37.84614 87 HIS A CA 1
ATOM 638 C C . HIS A 1 100 ? 28.84500 4.11000 -10.44300 1.000 37.38526 87 HIS A C 1
ATOM 639 O O . HIS A 1 100 ? 28.76100 4.71500 -11.51800 1.000 37.51292 87 HIS A O 1
ATOM 646 N N . ASP A 1 101 ? 28.53700 2.82000 -10.31900 1.000 38.68056 88 ASP A N 1
ATOM 647 C CA . ASP A 1 101 ? 28.12400 2.01800 -11.46000 1.000 36.04280 88 ASP A CA 1
ATOM 648 C C . ASP A 1 101 ? 29.13600 2.19200 -12.59200 1.000 41.43846 88 ASP A C 1
ATOM 649 O O . ASP A 1 101 ? 28.79200 2.42600 -13.74600 1.000 37.69939 88 ASP A O 1
ATOM 654 N N . GLY A 1 102 ? 30.41000 2.13800 -12.23300 1.000 42.26173 89 GLY A N 1
ATOM 655 C CA . GLY A 1 102 ? 31.46600 2.38600 -13.19600 1.000 42.95983 89 GLY A CA 1
ATOM 656 C C . GLY A 1 102 ? 32.11600 3.74400 -12.98400 1.000 41.24452 89 GLY A C 1
ATOM 657 O O . GLY A 1 102 ? 31.94900 4.40600 -11.95500 1.000 38.96094 89 GLY A O 1
ATOM 658 N N . TYR A 1 103 ? 32.84800 4.16300 -14.00200 1.000 41.53273 90 TYR A N 1
ATOM 659 C CA . TYR A 1 103 ? 33.61400 5.40200 -13.98800 1.000 40.44325 90 TYR A CA 1
ATOM 660 C C . TYR A 1 103 ? 32.80800 6.51800 -14.64700 1.000 37.52078 90 TYR A C 1
ATOM 661 O O . TYR A 1 103 ? 32.31400 6.35300 -15.76500 1.000 38.72928 90 TYR A O 1
ATOM 670 N N . ASN A 1 104 ? 32.70800 7.66500 -13.97500 1.000 33.09026 91 ASN A N 1
ATOM 671 C CA . ASN A 1 104 ? 31.92900 8.79000 -14.47300 1.000 30.65202 91 ASN A CA 1
ATOM 672 C C . ASN A 1 104 ? 32.78700 10.04700 -14.56100 1.000 29.92053 91 ASN A C 1
ATOM 673 O O . ASN A 1 104 ? 33.67300 10.27800 -13.72600 1.000 32.90383 91 ASN A O 1
ATOM 678 N N . LEU A 1 105 ? 32.49500 10.86100 -15.57800 1.000 31.96391 92 LEU A N 1
ATOM 679 C CA . LEU A 1 105 ? 33.08400 12.17600 -15.77400 1.000 31.15323 92 LEU A CA 1
ATOM 680 C C . LEU A 1 105 ? 31.97600 13.21100 -15.79300 1.000 33.31329 92 LEU A C 1
ATOM 681 O O . LEU A 1 105 ? 31.02900 13.09500 -16.57800 1.000 30.79777 92 LEU A O 1
ATOM 686 N N . PHE A 1 106 ? 32.09000 14.24100 -14.95300 1.000 32.28332 93 PHE A N 1
ATOM 687 C CA . PHE A 1 106 ? 31.02200 15.21900 -14.95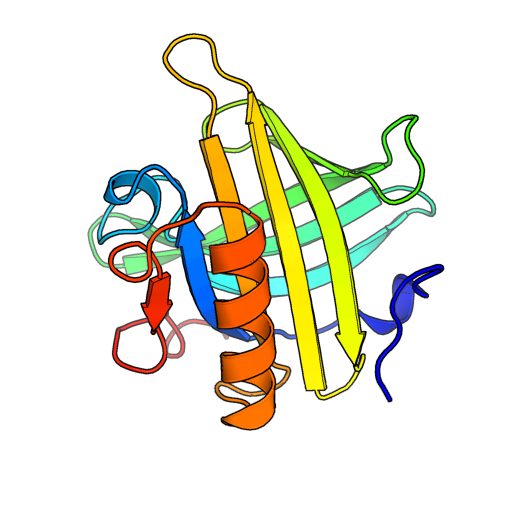600 1.000 31.92399 93 PHE A CA 1
ATOM 688 C C . PHE A 1 106 ? 31.58000 16.63400 -14.88700 1.000 32.56338 93 PHE A C 1
ATOM 689 O O . PHE A 1 106 ? 32.76200 16.86100 -14.59800 1.000 34.44963 93 PHE A O 1
ATOM 697 N N . ARG A 1 107 ? 30.72400 17.58300 -15.24500 1.000 31.27539 94 ARG A N 1
ATOM 698 C CA . ARG A 1 107 ? 31.10100 18.98900 -15.21900 1.000 31.93770 94 ARG A CA 1
ATOM 699 C C . ARG A 1 107 ? 29.83500 19.80700 -15.02900 1.000 29.46367 94 ARG A C 1
ATOM 700 O O . ARG A 1 107 ? 28.73200 19.32500 -15.28200 1.000 30.61883 94 ARG A O 1
ATOM 708 N N . ILE A 1 108 ? 30.00700 21.04600 -14.54800 1.000 33.36507 95 ILE A N 1
ATOM 709 C CA . ILE A 1 108 ? 28.90100 21.99100 -14.42400 1.000 30.37200 95 ILE A CA 1
ATOM 710 C C . ILE A 1 108 ? 28.62400 22.61700 -15.78600 1.000 34.42962 95 ILE A C 1
ATOM 711 O O . ILE A 1 108 ? 29.55100 23.07100 -16.46500 1.000 34.75667 95 ILE A O 1
ATOM 716 N N . ILE A 1 109 ? 27.35100 22.65000 -16.17300 1.000 31.36235 96 ILE A N 1
ATOM 717 C CA . ILE A 1 109 ? 26.90500 23.33800 -17.38700 1.000 34.97692 96 ILE A CA 1
ATOM 718 C C . ILE A 1 109 ? 26.62700 24.80200 -17.10000 1.000 39.52573 96 ILE A C 1
ATOM 719 O O . ILE A 1 109 ? 27.14900 25.68200 -17.79300 1.000 37.35572 96 ILE A O 1
ATOM 724 N N . GLU A 1 110 ? 25.82600 25.07300 -16.05700 1.000 36.23008 97 GLU A N 1
ATOM 725 C CA . GLU A 1 110 ? 25.61000 26.42500 -15.54700 1.000 36.07568 97 GLU A CA 1
ATOM 726 C C . GLU A 1 110 ? 24.94400 26.36500 -14.17100 1.000 39.00717 97 GLU A C 1
ATOM 727 O O . GLU A 1 110 ? 24.27900 25.38400 -13.81100 1.000 33.52250 97 GLU A O 1
ATOM 733 N N . THR A 1 111 ? 25.07500 27.46200 -13.44000 1.000 37.83187 98 THR A N 1
ATOM 734 C CA . THR A 1 111 ? 24.45000 27.52900 -12.12200 1.000 36.64023 98 THR A CA 1
ATOM 735 C C . THR A 1 111 ? 24.18900 28.97000 -11.73800 1.000 38.89416 98 THR A C 1
ATOM 736 O O . THR A 1 111 ? 25.00700 29.84800 -12.00900 1.000 41.15742 98 THR A O 1
ATOM 740 N N . ALA A 1 112 ? 23.04400 29.19700 -11.10500 1.000 41.94882 99 ALA A N 1
ATOM 741 C CA . ALA A 1 112 ? 22.86700 30.33300 -10.20400 1.000 39.78974 99 ALA A CA 1
ATOM 742 C C . ALA A 1 112 ? 23.03000 29.75900 -8.80000 1.000 39.20569 99 ALA A C 1
ATOM 743 O O . ALA A 1 112 ? 22.19200 28.96400 -8.36700 1.000 41.67800 99 ALA A O 1
ATOM 745 N N . TYR A 1 113 ? 24.12800 30.14000 -8.13000 1.000 39.26995 100 TYR A N 1
ATOM 746 C CA . TYR A 1 113 ? 24.63600 29.45300 -6.94000 1.000 47.21132 100 TYR A CA 1
ATOM 747 C C . TYR A 1 113 ? 23.59100 29.27800 -5.85500 1.000 44.89549 100 TYR A C 1
ATOM 748 O O . TYR A 1 113 ? 23.61500 28.26800 -5.13400 1.000 41.04452 100 TYR A O 1
ATOM 757 N N . GLU A 1 114 ? 22.69600 30.25600 -5.69700 1.000 46.04633 101 GLU A N 1
ATOM 758 C CA . GLU A 1 114 ? 21.68600 30.26000 -4.64500 1.000 46.03844 101 GLU A CA 1
ATOM 759 C C . GLU A 1 114 ? 20.32600 29.81000 -5.16400 1.000 46.14469 101 GLU A C 1
ATOM 760 O O . GLU A 1 114 ? 19.32600 29.92000 -4.45200 1.000 45.55791 101 GLU A O 1
ATOM 766 N N . ASP A 1 115 ? 20.26700 29.29100 -6.39400 1.000 43.17767 102 ASP A N 1
ATOM 767 C CA . ASP A 1 115 ? 19.00000 28.85600 -6.95900 1.000 42.50753 102 ASP A CA 1
ATOM 768 C C . ASP A 1 115 ? 19.08800 27.45000 -7.53600 1.000 41.07227 102 ASP A C 1
ATOM 769 O O . ASP A 1 115 ? 18.27500 26.58500 -7.18500 1.000 40.58050 102 ASP A O 1
ATOM 774 N N . TYR A 1 116 ? 20.01600 27.22900 -8.47200 1.000 44.16034 103 TYR A N 1
ATOM 775 C CA . TYR A 1 116 ? 20.03400 25.96800 -9.20400 1.000 39.72986 103 TYR A CA 1
ATOM 776 C C . TYR A 1 116 ? 21.40800 25.70000 -9.81100 1.000 35.16925 103 TYR A C 1
ATOM 777 O O . TYR A 1 116 ? 22.23200 26.60500 -9.99200 1.000 37.66234 103 TYR A O 1
ATOM 786 N N . ILE A 1 117 ? 21.63800 24.43000 -10.13900 1.000 38.96285 104 ILE A N 1
ATOM 787 C CA . ILE A 1 117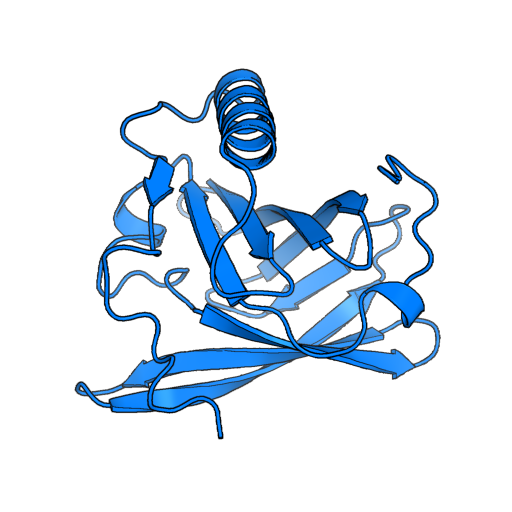 ? 22.85600 24.00700 -10.83500 1.000 36.05085 104 ILE A CA 1
ATOM 788 C C . ILE A 1 117 ? 22.47600 22.90700 -11.81300 1.000 32.41663 104 ILE A C 1
ATOM 789 O O . ILE A 1 117 ? 21.58600 22.09500 -11.53300 1.000 33.21460 104 ILE A O 1
ATOM 794 N N . ILE A 1 118 ? 23.12600 22.88700 -12.98100 1.000 30.69801 105 ILE A N 1
ATOM 795 C CA . ILE A 1 118 ? 22.92200 21.82300 -13.96400 1.000 29.94067 105 ILE A CA 1
ATOM 796 C C . ILE A 1 118 ? 24.24400 21.08600 -14.11700 1.000 31.78169 105 ILE A C 1
ATOM 797 O O . ILE A 1 118 ? 25.27700 21.71700 -14.35700 1.000 31.80054 105 ILE A O 1
ATOM 802 N N . PHE A 1 119 ? 24.21600 19.76200 -13.95100 1.000 32.28773 106 PHE A N 1
ATOM 803 C CA . PHE A 1 119 ? 25.40000 18.92400 -14.12200 1.000 32.88171 106 PHE A CA 1
ATOM 804 C C . PHE A 1 119 ? 25.22200 18.03900 -15.35000 1.000 30.22248 106 PHE A C 1
ATOM 805 O O . PHE A 1 119 ? 24.13800 17.49200 -15.57700 1.000 30.68111 106 PHE A O 1
ATOM 813 N N . HIS A 1 120 ? 26.29000 17.88200 -16.12800 1.000 30.75763 107 HIS A N 1
ATOM 814 C CA . HIS A 1 120 ? 26.35200 16.86500 -17.17300 1.000 26.61918 107 HIS A CA 1
ATOM 815 C C . HIS A 1 120 ? 27.32400 15.78000 -16.73300 1.000 31.01223 107 HIS A C 1
ATOM 816 O O . HIS A 1 120 ? 28.39900 16.09100 -16.21800 1.000 32.10691 107 HIS A O 1
ATOM 823 N N . LEU A 1 121 ? 26.96300 14.51300 -16.94600 1.000 27.39320 108 LEU A N 1
ATOM 824 C CA . LEU A 1 121 ? 27.82100 13.39400 -16.56200 1.000 27.7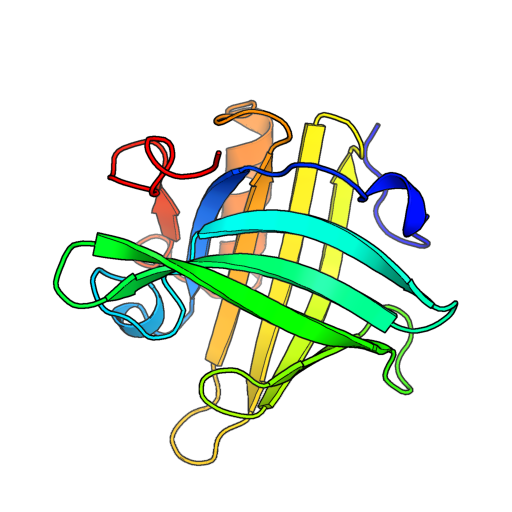7721 108 LEU A CA 1
ATOM 825 C C . LEU A 1 121 ? 27.92000 12.42200 -17.73700 1.000 32.90410 108 LEU A C 1
ATOM 826 O O . LEU A 1 121 ? 26.95900 12.27100 -18.49100 1.000 30.98623 108 LEU A O 1
ATOM 831 N N . ASN A 1 122 ? 29.09700 11.81100 -17.91300 1.000 32.88812 109 ASN A N 1
ATOM 832 C CA . ASN A 1 122 ? 29.29800 10.68100 -18.82400 1.000 31.36796 109 ASN A CA 1
ATOM 833 C C . ASN A 1 122 ? 29.68300 9.44100 -18.03100 1.000 35.39082 109 ASN A C 1
ATOM 834 O O . ASN A 1 122 ? 30.62600 9.47600 -17.22900 1.000 34.91984 109 ASN A O 1
ATOM 839 N N . ASN A 1 123 ? 28.96700 8.34600 -18.27000 1.000 37.85309 110 ASN A N 1
ATOM 840 C CA . ASN A 1 123 ? 29.31600 7.06000 -17.69400 1.000 37.68099 110 ASN A CA 1
ATOM 841 C C . ASN A 1 123 ? 30.08900 6.27300 -18.73900 1.000 39.20045 110 ASN A C 1
ATOM 842 O O . ASN A 1 123 ? 29.57700 6.00500 -19.84300 1.000 37.78799 110 ASN A O 1
ATOM 847 N N . VAL A 1 124 ? 31.33600 5.95500 -18.40200 1.000 39.47699 111 VAL A N 1
ATOM 848 C CA . VAL A 1 124 ? 32.27000 5.31500 -19.31500 1.000 44.82247 111 VAL A CA 1
ATOM 849 C C . VAL A 1 124 ? 32.37300 3.85600 -18.89700 1.000 43.77258 111 VAL A C 1
ATOM 850 O O . VAL A 1 124 ? 33.07400 3.49500 -17.94100 1.000 46.88995 111 VAL A O 1
ATOM 854 N N . ASN A 1 125 ? 31.62300 3.03500 -19.59700 1.000 41.15217 112 ASN A N 1
ATOM 855 C CA . ASN A 1 125 ? 31.56600 1.60900 -19.39400 1.000 43.94276 112 ASN A CA 1
ATOM 856 C C . ASN A 1 125 ? 31.70000 0.98800 -20.76600 1.000 48.71583 112 ASN A C 1
ATOM 857 O O . ASN A 1 125 ? 31.58500 1.67400 -21.79000 1.000 47.45364 112 ASN A O 1
ATOM 862 N N . GLN A 1 126 ? 31.93200 -0.31900 -20.79000 1.000 51.78694 113 GLN A N 1
ATOM 863 C CA . GLN A 1 126 ? 32.16900 -0.96800 -22.07000 1.000 51.83409 113 GLN A CA 1
ATOM 864 C C . GLN A 1 126 ? 30.89400 -1.38900 -22.78200 1.000 48.41529 113 GLN A C 1
ATOM 865 O O . GLN A 1 126 ? 30.88700 -1.43100 -24.01300 1.000 48.96410 113 GLN A O 1
ATOM 871 N N . GLU A 1 127 ? 29.80200 -1.62000 -22.05800 1.000 38.55264 114 GLU A N 1
ATOM 872 C CA . GLU A 1 127 ? 28.56100 -2.02400 -22.69900 1.000 42.65819 114 GLU A CA 1
ATOM 873 C C . GLU A 1 127 ? 28.00800 -0.91200 -23.58300 1.000 42.52784 114 GLU A C 1
ATOM 874 O O . GLU A 1 127 ? 27.98500 -1.04600 -24.81100 1.000 42.69571 114 GLU A O 1
ATOM 880 N N . GLN A 1 128 ? 27.55900 0.18500 -22.98500 1.000 37.18650 115 GLN A N 1
ATOM 881 C CA . GLN A 1 128 ? 27.14900 1.33700 -23.78200 1.000 40.49679 115 GLN A CA 1
ATOM 882 C C . GLN A 1 128 ? 27.33900 2.58300 -22.93800 1.000 37.58522 115 GLN A C 1
ATOM 883 O O . GLN A 1 128 ? 26.67200 2.72300 -21.91300 1.000 35.76553 115 GLN A O 1
ATOM 889 N N . GLU A 1 129 ? 28.24100 3.47000 -23.35600 1.000 37.13026 116 GLU A N 1
ATOM 890 C CA . GLU A 1 129 ? 28.38100 4.75700 -22.68400 1.000 39.35729 116 GLU A CA 1
ATOM 891 C C . GLU A 1 129 ? 27.08000 5.54900 -22.77700 1.000 37.08332 116 GLU A C 1
ATOM 892 O O . GLU A 1 129 ? 26.34100 5.45800 -23.76200 1.000 38.74176 116 GLU A O 1
ATOM 898 N N . PHE A 1 130 ? 26.81800 6.36800 -21.76100 1.000 34.73180 117 PHE A N 1
ATOM 899 C CA . PHE A 1 130 ? 25.59100 7.15400 -21.74600 1.000 35.74878 117 PHE A CA 1
ATOM 900 C C . PHE A 1 130 ? 25.84300 8.46400 -21.01300 1.000 36.15090 117 PHE A C 1
ATOM 901 O O . PHE A 1 130 ? 26.79400 8.58700 -20.23500 1.000 31.58148 117 PHE A O 1
ATOM 909 N N . GLN A 1 131 ? 25.00700 9.46100 -21.30200 1.000 33.89696 118 GLN A N 1
ATOM 910 C CA . GLN A 1 131 ? 25.12600 10.73700 -20.62200 1.000 32.79923 118 GLN A CA 1
ATOM 911 C C . GLN A 1 131 ? 23.98000 10.89600 -19.63600 1.000 30.45336 118 GLN A C 1
ATOM 912 O O . GLN A 1 131 ? 22.89700 10.33200 -19.80700 1.000 32.27592 118 GLN A O 1
ATOM 918 N N . LEU A 1 132 ? 24.25200 11.64400 -18.58500 1.000 30.75338 119 LEU A N 1
ATOM 919 C CA . LEU A 1 132 ? 23.24700 11.99000 -17.59900 1.000 32.18598 119 LEU A CA 1
ATOM 920 C C . LEU A 1 132 ? 23.18200 13.50400 -17.52200 1.000 31.30430 119 LEU A C 1
ATOM 921 O O . LEU A 1 132 ? 24.21500 14.17600 -17.55900 1.000 30.74449 119 LEU A O 1
ATOM 926 N N . MET A 1 133 ? 21.96800 14.03900 -17.41300 1.000 32.62021 120 MET A N 1
ATOM 927 C CA . MET A 1 133 ? 21.77500 15.45600 -17.14900 1.000 29.80845 120 MET A CA 1
ATOM 928 C C . MET A 1 133 ? 20.96900 15.60700 -15.86900 1.000 28.08320 120 MET A C 1
ATOM 929 O O . MET A 1 133 ? 20.01000 14.86600 -15.65500 1.000 30.41501 120 MET A O 1
ATOM 934 N N . GLU A 1 134 ? 21.44000 16.50000 -14.99400 1.000 29.23357 121 GLU A N 1
ATOM 935 C CA . GLU A 1 134 ? 20.74600 16.69300 -13.69800 1.000 30.53720 121 GLU A CA 1
ATOM 936 C C . GLU A 1 134 ? 20.47800 18.16900 -13.39700 1.000 30.63920 121 GLU A C 1
ATOM 937 O O . GLU A 1 134 ? 21.39000 18.99800 -13.58700 1.000 29.80935 121 GLU A O 1
ATOM 943 N N . LEU A 1 135 ? 19.25600 18.46000 -12.94000 1.000 29.00926 122 LEU A N 1
ATOM 944 C CA . LEU A 1 135 ? 18.90000 19.79300 -12.46100 1.000 29.83219 122 LEU A CA 1
ATOM 945 C C . LEU A 1 135 ? 18.69100 19.73000 -10.95100 1.000 29.97697 122 LEU A C 1
ATOM 946 O O . LEU A 1 135 ? 17.78700 19.03300 -10.48900 1.000 31.79232 122 LEU A O 1
ATOM 951 N N . TYR A 1 136 ? 19.52700 20.44400 -10.20300 1.000 30.76481 123 TYR A N 1
ATOM 952 C CA . TYR A 1 136 ? 19.36200 20.60400 -8.75900 1.000 35.33031 123 TYR A CA 1
ATOM 953 C C . TYR A 1 136 ? 18.83900 22.00000 -8.44300 1.000 35.84317 123 TYR A C 1
ATOM 954 O O . TYR A 1 136 ? 19.16400 22.97100 -9.12600 1.000 33.17723 123 TYR A O 1
ATOM 963 N N . GLY A 1 137 ? 18.09200 22.11400 -7.35000 1.000 36.32707 124 GLY A N 1
ATOM 964 C CA . GLY A 1 137 ? 17.71400 23.41000 -6.83000 1.000 34.21146 124 GLY A CA 1
ATOM 965 C C . GLY A 1 137 ? 18.08400 23.52300 -5.37200 1.000 36.85755 124 GLY A C 1
ATOM 966 O O . GLY A 1 137 ? 18.20500 22.52700 -4.66400 1.000 32.18604 124 GLY A O 1
ATOM 967 N N . ARG A 1 138 ? 18.32300 24.75800 -4.94100 1.000 37.89118 125 ARG A N 1
ATOM 968 C CA . ARG A 1 138 ? 18.45800 25.01400 -3.50800 1.000 39.07196 125 ARG A CA 1
ATOM 969 C C . ARG A 1 138 ? 17.17700 24.66200 -2.76000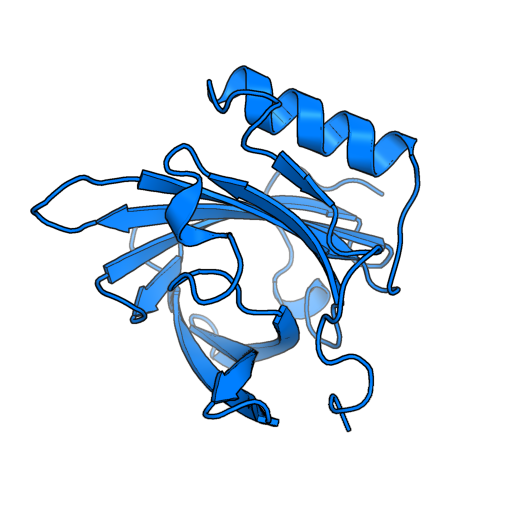 1.000 41.00405 125 ARG A C 1
ATOM 970 O O . ARG A 1 138 ? 17.21700 24.38200 -1.55400 1.000 41.49471 125 ARG A O 1
ATOM 978 N N . LYS A 1 139 ? 16.04200 24.67400 -3.44100 1.000 38.87349 126 LYS A N 1
ATOM 979 C CA . LYS A 1 139 ? 14.78600 24.21100 -2.88200 1.000 40.75575 126 LYS A CA 1
ATOM 980 C C . LYS A 1 139 ? 14.21400 23.05900 -3.68600 1.000 40.75726 126 LYS A C 1
ATOM 981 O O . LYS A 1 139 ? 14.57400 22.85700 -4.85300 1.000 42.87315 126 LYS A O 1
ATOM 987 N N . PRO A 1 140 ? 13.30000 22.31700 -3.11500 1.000 36.41614 127 PRO A N 1
ATOM 988 C CA . PRO A 1 140 ? 12.72900 21.16600 -3.82900 1.000 44.34172 127 PRO A CA 1
ATOM 989 C C . PRO A 1 140 ? 12.09600 21.50100 -5.18500 1.000 42.01652 127 PRO A C 1
ATOM 990 O O . PRO A 1 140 ? 11.57600 20.60400 -5.85800 1.000 43.22214 127 PRO A O 1
ATOM 994 N N . ASP A 1 141 ? 12.14400 22.76800 -5.60600 1.000 47.93259 128 ASP A N 1
ATOM 995 C CA . ASP A 1 141 ? 11.63800 23.15400 -6.92000 1.000 44.58766 128 ASP A CA 1
ATOM 996 C C . ASP A 1 141 ? 12.27400 24.46200 -7.36500 1.000 45.73534 128 ASP A C 1
ATOM 997 O O . ASP A 1 141 ? 12.87400 25.18800 -6.56900 1.000 48.03743 128 ASP A O 1
ATOM 1002 N N . VAL A 1 142 ? 12.15500 24.75500 -8.67100 1.000 46.55867 129 VAL A N 1
ATOM 1003 C CA . VAL A 1 142 ? 12.69200 25.97700 -9.25400 1.000 48.13509 129 VAL A CA 1
ATOM 1004 C C . VAL A 1 142 ? 11.68500 26.52500 -10.25800 1.000 45.84167 129 VAL A C 1
ATOM 1005 O O . VAL A 1 142 ? 10.62200 25.93900 -10.48600 1.000 48.57669 129 VAL A O 1
ATOM 1009 N N . SER A 1 143 ? 12.03900 27.67000 -10.86000 1.000 46.61243 130 SER A N 1
ATOM 1010 C CA . SER A 1 143 ? 11.28800 28.33700 -11.92800 1.000 52.36121 130 SER A CA 1
ATOM 1011 C C . SER A 1 143 ? 10.89900 27.36200 -13.02900 1.000 54.12046 130 SER A C 1
ATOM 1012 O O . SER A 1 143 ? 11.67400 26.45300 -13.35600 1.000 54.14880 130 SER A O 1
ATOM 1015 N N . PRO A 1 144 ? 9.72400 27.51700 -13.63700 1.000 55.50479 131 PRO A N 1
ATOM 1016 C CA . PRO A 1 144 ? 9.49800 26.86400 -14.93400 1.000 55.48255 131 PRO A CA 1
ATOM 1017 C C . PRO A 1 144 ? 10.44700 27.39200 -15.99500 1.000 53.67227 131 PRO A C 1
ATOM 1018 O O . PRO A 1 144 ? 10.76000 26.67000 -16.95200 1.000 50.34653 131 PRO A O 1
ATOM 1022 N N . LYS A 1 145 ? 10.95000 28.61800 -15.81200 1.000 55.48435 132 LYS A N 1
ATOM 1023 C CA . LYS A 1 145 ? 11.98400 29.15800 -16.68600 1.000 54.02297 132 LYS A CA 1
ATOM 1024 C C . LYS A 1 145 ? 13.26000 28.33500 -16.59700 1.000 53.95645 132 LYS A C 1
ATOM 1025 O O . LYS A 1 145 ? 13.92200 28.08200 -17.61500 1.000 48.52396 132 LYS A O 1
ATOM 1031 N N . VAL A 1 146 ? 13.64100 27.94300 -15.37800 1.000 51.11713 133 VAL A N 1
ATOM 1032 C CA . VAL A 1 146 ? 14.85500 27.15700 -15.18400 1.000 47.24359 133 VAL A CA 1
ATOM 1033 C C . VAL A 1 146 ? 14.66800 25.75600 -15.73600 1.000 45.63190 133 VAL A C 1
ATOM 1034 O O . VAL A 1 146 ? 15.55000 25.21900 -16.41700 1.000 47.27289 133 VAL A O 1
ATOM 1038 N N . LYS A 1 147 ? 13.50600 25.15600 -15.49400 1.000 41.50033 134 LYS A N 1
ATOM 1039 C CA . LYS A 1 147 ? 13.25200 23.82600 -16.01700 1.000 43.28451 134 LYS A CA 1
ATOM 1040 C C . LYS A 1 147 ? 13.25200 23.83700 -17.54300 1.000 47.27478 134 LYS A C 1
ATOM 1041 O O . LYS A 1 147 ? 13.75900 22.90700 -18.18300 1.000 45.02782 134 LYS A O 1
ATOM 1047 N N . GLU A 1 148 ? 12.71300 24.90400 -18.13900 1.000 44.84063 135 GLU A N 1
ATOM 1048 C CA . GLU A 1 148 ? 12.70800 25.03800 -19.59300 1.000 46.32865 135 GLU A CA 1
ATOM 1049 C C . GLU A 1 148 ? 14.13400 25.11200 -20.14600 1.000 43.12002 135 GLU A C 1
ATOM 1050 O O . GLU A 1 148 ? 14.48500 24.38800 -21.08500 1.000 46.50633 135 GLU A O 1
ATOM 1056 N N . LYS A 1 149 ? 14.96300 25.98900 -19.56700 1.000 42.35055 136 LYS A N 1
ATOM 1057 C CA . LYS A 1 149 ? 16.39600 26.05700 -19.85500 1.000 45.58813 136 LYS A CA 1
ATOM 1058 C C . LYS A 1 149 ? 17.04400 24.66800 -19.81600 1.000 47.05615 136 LYS A C 1
ATOM 1059 O O . LYS A 1 149 ? 17.77800 24.29900 -20.74500 1.000 40.68442 136 LYS A O 1
ATOM 1065 N N . PHE A 1 150 ? 16.72000 23.85300 -18.79500 1.000 40.61862 137 PHE A N 1
ATOM 1066 C CA . PHE A 1 150 ? 17.28300 22.49700 -18.69300 1.000 41.28282 137 PHE A CA 1
ATOM 1067 C C . PHE A 1 150 ? 16.78600 21.58600 -19.81600 1.000 41.37244 137 PHE A C 1
ATOM 1068 O O . PHE A 1 150 ? 17.58800 20.90400 -20.47800 1.000 40.12110 137 PHE A O 1
ATOM 1076 N N . VAL A 1 151 ? 15.46600 21.55000 -20.04700 1.000 42.69307 138 VAL A N 1
ATOM 1077 C CA . VAL A 1 151 ? 14.91200 20.74300 -21.13900 1.000 41.77155 138 VAL A CA 1
ATOM 1078 C C . VAL A 1 151 ? 15.58300 21.09500 -22.46300 1.000 43.40679 138 VAL A C 1
ATOM 1079 O O . VAL A 1 151 ? 15.92100 20.21200 -23.25900 1.000 39.16754 138 VAL A O 1
ATOM 1083 N N . ARG A 1 152 ? 15.82900 22.38500 -22.69300 1.000 43.33676 139 ARG A N 1
ATOM 1084 C CA . ARG A 1 152 ? 16.44400 22.81800 -23.94100 1.000 44.98945 139 ARG A CA 1
ATOM 1085 C C . ARG A 1 152 ? 17.84900 22.26200 -24.07800 1.000 42.61774 139 ARG A C 1
ATOM 1086 O O . ARG A 1 152 ? 18.22700 21.75900 -25.15200 1.000 38.28874 139 ARG A O 1
ATOM 1094 N N . TYR A 1 153 ? 18.63000 22.34800 -22.99800 1.000 37.84073 140 TYR A N 1
ATOM 1095 C CA . TYR A 1 153 ? 19.95800 21.75300 -22.98100 1.000 37.44412 140 TYR A CA 1
ATOM 1096 C C . TYR A 1 153 ? 19.88700 20.26800 -23.29000 1.000 37.83201 140 TYR A C 1
ATOM 1097 O O . TYR A 1 153 ? 20.63200 19.76700 -24.14500 1.000 36.39217 140 TYR A O 1
ATOM 1106 N N . CYS A 1 154 ? 18.99900 19.54100 -22.59500 1.000 32.52021 141 CYS A N 1
ATOM 1107 C CA . CYS A 1 154 ? 18.81300 18.11900 -22.88000 1.000 33.97246 141 CYS A CA 1
ATOM 1108 C C . CYS A 1 154 ? 18.56500 17.85300 -24.36100 1.000 37.35723 141 CYS A C 1
ATOM 1109 O O . CYS A 1 154 ? 19.17400 16.94800 -24.94200 1.000 39.74346 141 CYS A O 1
ATOM 1112 N N . GLN A 1 155 ? 17.66300 18.61400 -24.99000 1.000 36.31684 142 GLN A N 1
ATOM 1113 C CA . GLN A 1 155 ? 17.35700 18.35700 -26.40300 1.000 41.75693 142 GLN A CA 1
ATOM 1114 C C . GLN A 1 155 ? 18.53500 18.71900 -27.30100 1.000 40.01430 142 GLN A C 1
ATOM 1115 O O . GLN A 1 155 ? 18.79600 18.03000 -28.29900 1.000 41.38980 142 GLN A O 1
ATOM 1121 N N . GLY A 1 156 ? 19.24200 19.80200 -26.96800 1.000 39.15427 143 GLY A N 1
ATOM 1122 C CA . GLY A 1 156 ? 20.48000 20.13100 -27.65700 1.000 38.29584 143 GLY A CA 1
ATOM 1123 C C . GLY A 1 156 ? 21.52400 19.03600 -27.54900 1.000 38.92695 143 GLY A C 1
ATOM 1124 O O . GLY A 1 156 ? 22.35000 18.86500 -28.44500 1.000 38.38501 143 GLY A O 1
ATOM 1125 N N . MET A 1 157 ? 21.51100 18.28300 -26.46200 1.000 35.70265 144 MET A N 1
ATOM 1126 C CA . MET A 1 157 ? 22.40500 17.14300 -26.31800 1.000 35.78335 144 MET A CA 1
ATOM 1127 C C . MET A 1 157 ? 21.81500 15.85800 -26.89100 1.000 39.10127 144 MET A C 1
ATOM 1128 O O . MET A 1 157 ? 22.35800 14.77000 -26.63600 1.000 41.22837 144 MET A O 1
ATOM 1133 N N . GLU A 1 158 ? 20.72000 15.97100 -27.64900 1.000 38.01517 145 GLU A N 1
ATOM 1134 C CA . GLU A 1 158 ? 20.03600 14.85100 -28.29400 1.000 40.32283 145 GLU A CA 1
ATOM 1135 C C . GLU A 1 158 ? 19.48800 13.84400 -27.28900 1.000 42.82879 145 GLU A C 1
ATOM 1136 O O . GLU A 1 158 ? 19.39700 12.65000 -27.58600 1.000 41.84024 145 GLU A O 1
ATOM 1142 N N . ILE A 1 159 ? 19.10900 14.29400 -26.09800 1.000 37.96050 146 ILE A N 1
ATOM 1143 C CA . ILE A 1 159 ? 18.30400 13.50800 -25.17800 1.000 38.66712 146 ILE A CA 1
ATOM 1144 C C . ILE A 1 159 ? 16.85200 13.72000 -25.52900 1.000 41.70165 146 ILE A C 1
ATOM 1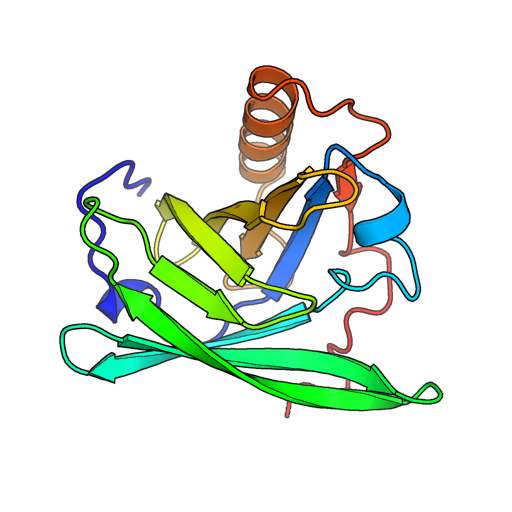145 O O . ILE A 1 159 ? 16.40200 14.88800 -25.58100 1.000 46.27470 146 ILE A O 1
ATOM 1150 N N . PRO A 1 160 ? 16.06200 12.69200 -25.80600 1.000 41.61782 147 PRO A N 1
ATOM 1151 C CA . PRO A 1 160 ? 14.65900 12.90100 -26.14400 1.000 47.48532 147 PRO A CA 1
ATOM 1152 C C . PRO A 1 160 ? 13.86300 13.33600 -24.92200 1.000 46.93830 147 PRO A C 1
ATOM 1153 O O . PRO A 1 160 ? 14.23700 13.06100 -23.78200 1.000 44.45402 147 PRO A O 1
ATOM 1157 N N . LYS A 1 161 ? 12.76000 14.04500 -25.18200 1.000 49.58447 148 LYS A N 1
ATOM 1158 C CA . LYS A 1 161 ? 11.92700 14.56000 -24.10300 1.000 47.60430 148 LYS A CA 1
ATOM 1159 C C . LYS A 1 161 ? 11.34600 13.42800 -23.26100 1.000 45.41075 148 LYS A C 1
ATOM 1160 O O . LYS A 1 161 ? 11.18400 13.58000 -22.04800 1.000 50.14387 148 LYS A O 1
ATOM 1166 N N . GLU A 1 162 ? 11.03400 12.28100 -23.88000 1.000 46.51920 149 GLU A N 1
ATOM 1167 C CA . GLU A 1 162 ? 10.57200 11.12400 -23.11100 1.000 46.52600 149 GLU A CA 1
ATOM 1168 C C . GLU A 1 162 ? 11.58900 10.69300 -22.06500 1.000 46.61817 149 GLU A C 1
ATOM 1169 O O . GLU A 1 162 ? 11.21300 10.06600 -21.06500 1.000 47.37119 149 GLU A O 1
ATOM 1175 N N . ASN A 1 163 ? 12.86100 11.02700 -22.26800 1.000 44.27355 150 ASN A N 1
ATOM 1176 C CA . ASN A 1 163 ? 13.93700 10.63100 -21.36800 1.000 40.07485 150 ASN A CA 1
ATOM 1177 C C . ASN A 1 163 ? 14.28700 11.70600 -20.34300 1.000 40.81619 150 ASN A C 1
ATOM 1178 O O . ASN A 1 163 ? 15.34200 11.61600 -19.69700 1.000 37.96486 150 ASN A O 1
ATOM 1183 N N . ILE A 1 164 ? 13.42200 12.70700 -20.15700 1.000 40.30012 151 ILE A N 1
ATOM 1184 C CA . ILE A 1 164 ? 13.58200 13.71500 -19.11200 1.000 40.15725 151 ILE A CA 1
ATOM 1185 C C . ILE A 1 164 ? 12.51700 13.44200 -18.05000 1.000 45.04501 151 ILE A C 1
ATOM 1186 O O . ILE A 1 164 ? 11.31900 13.42500 -18.35100 1.000 46.65003 151 ILE A O 1
ATOM 1191 N N . LEU A 1 165 ? 12.94600 13.19900 -16.81500 1.000 41.07515 152 LEU A N 1
ATOM 1192 C CA . LEU A 1 165 ? 12.03900 12.83700 -15.73300 1.000 43.07464 152 LEU A CA 1
ATOM 1193 C C . LEU A 1 165 ? 11.93300 13.97800 -14.73600 1.000 43.98243 152 LEU A C 1
ATOM 1194 O O . LEU A 1 165 ? 12.95300 14.52700 -14.29800 1.000 44.34508 152 LEU A O 1
ATOM 1199 N N . ASP A 1 166 ? 10.69800 14.33400 -14.37500 1.000 45.68220 153 ASP A N 1
ATOM 1200 C CA . ASP A 1 166 ? 10.45300 15.32400 -13.33300 1.000 44.88376 153 ASP A CA 1
ATOM 1201 C C . ASP A 1 166 ? 10.33600 14.58800 -12.00200 1.000 44.61346 153 ASP A C 1
ATOM 1202 O O . ASP A 1 166 ? 9.42200 13.77500 -11.81600 1.000 47.19933 153 ASP A O 1
ATOM 1207 N N . LEU A 1 167 ? 11.26000 14.86100 -11.08800 1.000 38.34930 154 LEU A N 1
ATOM 1208 C CA . LEU A 1 167 ? 11.25100 14.16900 -9.79900 1.000 42.43264 154 LEU A CA 1
ATOM 1209 C C . LEU A 1 167 ? 10.45900 14.90000 -8.72600 1.000 45.76785 154 LEU A C 1
ATOM 1210 O O . LEU A 1 167 ? 10.27200 14.33700 -7.64000 1.000 44.27724 154 LEU A O 1
ATOM 1215 N N . THR A 1 168 ? 10.00500 16.13300 -8.98200 1.000 47.75156 155 THR A N 1
ATOM 1216 C CA . THR A 1 168 ? 9.20400 16.82300 -7.97400 1.000 44.88252 155 THR A CA 1
ATOM 1217 C C . THR A 1 168 ? 7.89300 16.10700 -7.70500 1.000 47.96067 155 THR A C 1
ATOM 1218 O O . THR A 1 168 ? 7.22000 16.43400 -6.72000 1.000 46.94724 155 THR A O 1
ATOM 1222 N N . GLN A 1 169 ? 7.54200 15.13000 -8.54100 1.000 46.16209 156 GLN A N 1
ATOM 1223 C CA . GLN A 1 169 ? 6.30800 14.36100 -8.47000 1.000 50.58672 156 GLN A CA 1
ATOM 1224 C C . GLN A 1 169 ? 6.43600 13.08400 -7.67000 1.000 46.37113 156 GLN A C 1
ATOM 1225 O O . GLN A 1 169 ? 5.41300 12.49700 -7.29900 1.000 52.20814 156 GLN A O 1
ATOM 1231 N N . VAL A 1 170 ? 7.66000 12.64200 -7.40000 1.000 45.33452 157 VAL A N 1
ATOM 1232 C CA . VAL A 1 170 ? 7.93100 11.28600 -6.95500 1.000 45.95727 157 VAL A CA 1
ATOM 1233 C C . VAL A 1 170 ? 8.63200 11.34200 -5.60900 1.000 41.82093 157 VAL A C 1
ATOM 1234 O O . VAL A 1 170 ? 9.04900 12.40100 -5.13800 1.000 41.34929 157 VAL A O 1
ATOM 1238 N N . ASP A 1 171 ? 8.78900 10.17200 -5.01200 1.000 42.79394 158 ASP A N 1
ATOM 1239 C CA . ASP A 1 171 ? 9.57000 10.06600 -3.78800 1.000 42.38950 158 ASP A CA 1
ATOM 1240 C C . ASP A 1 171 ? 11.02500 10.32100 -4.13100 1.000 42.61478 158 ASP A C 1
ATOM 1241 O O . ASP A 1 171 ? 11.64400 9.54100 -4.86300 1.000 47.15688 158 ASP A O 1
ATOM 1246 N N . ARG A 1 172 ? 11.56700 11.42800 -3.64100 1.000 39.23444 159 ARG A N 1
ATOM 1247 C CA . ARG A 1 172 ? 12.98900 11.69500 -3.76300 1.000 39.91184 159 ARG A CA 1
ATOM 1248 C C . ARG A 1 172 ? 13.64700 11.71700 -2.40200 1.000 35.66096 159 ARG A C 1
ATOM 1249 O O . ARG A 1 172 ? 14.58000 12.48500 -2.17400 1.000 37.73241 159 ARG A O 1
ATOM 1257 N N . CYS A 1 173 ? 13.13100 10.90200 -1.48700 1.000 38.35282 160 CYS A N 1
ATOM 1258 C CA . CYS A 1 173 ? 13.73800 10.70300 -0.17800 1.000 38.18195 160 CYS A CA 1
ATOM 1259 C C . CYS A 1 173 ? 13.76400 11.98600 0.65500 1.000 40.73373 160 CYS A C 1
ATOM 1260 O O . CYS A 1 173 ? 14.56500 12.10100 1.60300 1.000 38.14176 160 CYS A O 1
ATOM 1263 N N . LEU A 1 174 ? 12.90700 12.96800 0.32100 1.000 39.62114 161 LEU A N 1
ATOM 1264 C CA . LEU A 1 174 ? 12.94500 14.22400 1.06500 1.000 37.23847 161 LEU A CA 1
ATOM 1265 C C . LEU A 1 174 ? 12.66800 13.96600 2.53100 1.000 37.68029 161 LEU A C 1
ATOM 1266 O O . LEU A 1 174 ? 13.25200 14.62300 3.39300 1.000 42.97130 161 LEU A O 1
ATOM 1271 N N . GLN A 1 175 ? 11.81600 12.97600 2.81700 1.000 37.98402 162 GLN A N 1
ATOM 1272 C CA . GLN A 1 175 ? 11.46400 12.58900 4.17900 1.000 40.20381 162 GLN A CA 1
ATOM 1273 C C . GLN A 1 175 ? 12.63000 11.97100 4.93600 1.000 44.22843 162 GLN A C 1
ATOM 1274 O O . GLN A 1 175 ? 12.50100 11.73900 6.14300 1.000 45.96973 162 GLN A O 1
ATOM 1280 N N . ALA A 1 176 ? 13.77900 11.74400 4.28700 1.000 40.07003 163 ALA A N 1
ATOM 1281 C CA . ALA A 1 176 ? 14.88800 11.03800 4.92700 1.000 41.27558 163 ALA A CA 1
ATOM 1282 C C . ALA A 1 176 ? 16.19600 11.81800 4.94000 1.000 42.02502 163 ALA A C 1
ATOM 1283 O O . ALA A 1 176 ? 17.21500 11.28300 5.40900 1.000 40.31738 163 ALA A O 1
ATOM 1285 N N . ARG A 1 177 ? 16.19600 13.06900 4.47500 1.000 37.07230 164 ARG A N 1
ATOM 1286 C CA . ARG A 1 177 ? 17.45600 13.77600 4.25600 1.000 44.06816 164 ARG A CA 1
ATOM 1287 C C . ARG A 1 177 ? 18.22000 14.01700 5.55000 1.000 49.00498 164 ARG A C 1
ATOM 1288 O O . ARG A 1 177 ? 19.46000 13.99900 5.54700 1.000 50.91479 164 ARG A O 1
ATOM 1296 N N . GLN A 1 178 ? 17.49300 14.26000 6.64500 1.000 48.77383 165 GLN A N 1
ATOM 1297 C CA . GLN A 1 178 ? 18.01600 14.58300 7.98300 1.000 54.57958 165 GLN A CA 1
ATOM 1298 C C . GLN A 1 178 ? 19.07400 15.67900 7.95600 1.000 58.09893 165 GLN A C 1
ATOM 1299 O O . GLN A 1 178 ? 18.75400 16.87300 8.02700 1.000 60.90359 165 GLN A O 1
#